Protein AF-A0A937T137-F1 (afdb_monomer_lite)

Structure (mmCIF, N/CA/C/O backbone):
data_AF-A0A937T137-F1
#
_entry.id   AF-A0A937T137-F1
#
loop_
_atom_site.group_PDB
_atom_site.id
_atom_site.type_symbol
_atom_site.label_atom_id
_atom_site.label_alt_id
_atom_site.label_comp_id
_atom_site.label_asym_id
_atom_site.label_entity_id
_atom_site.label_seq_id
_atom_site.pdbx_PDB_ins_code
_atom_site.Cartn_x
_atom_site.Cartn_y
_atom_site.Cartn_z
_atom_site.occupancy
_atom_site.B_iso_or_equiv
_atom_site.auth_seq_id
_atom_site.auth_comp_id
_atom_site.auth_asym_id
_atom_site.auth_atom_id
_atom_s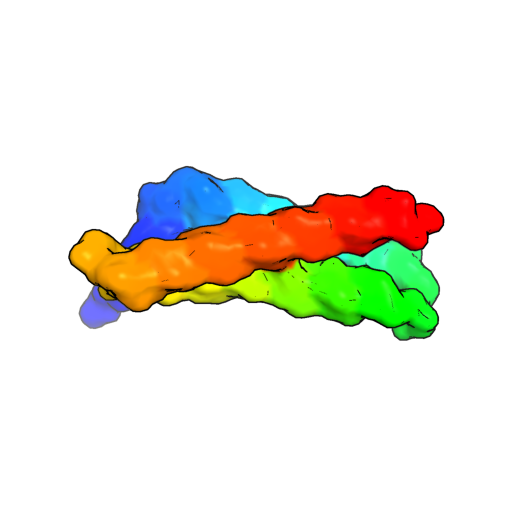ite.pdbx_PDB_model_num
ATOM 1 N 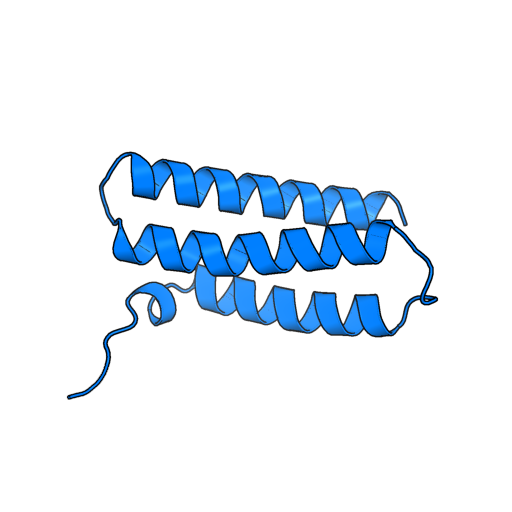N . MET A 1 1 ? -5.203 -19.846 18.347 1.00 50.44 1 MET A N 1
ATOM 2 C CA . MET A 1 1 ? -5.901 -18.547 18.224 1.00 50.44 1 MET A CA 1
ATOM 3 C C . MET A 1 1 ? -5.740 -18.081 16.789 1.00 50.44 1 MET A C 1
ATOM 5 O O . MET A 1 1 ? -4.611 -18.037 16.323 1.00 50.44 1 MET A O 1
ATOM 9 N N . THR A 1 2 ? -6.825 -17.815 16.068 1.00 75.50 2 THR A N 1
ATOM 10 C CA . THR A 1 2 ? -6.774 -17.249 14.712 1.00 75.50 2 THR A CA 1
ATOM 11 C C . THR A 1 2 ? -6.410 -15.769 14.808 1.00 75.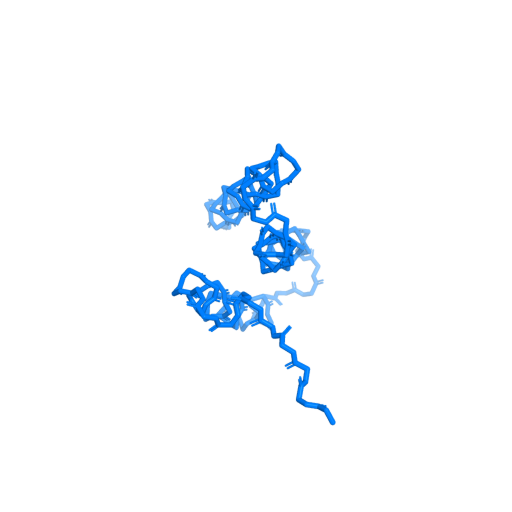50 2 THR A C 1
ATOM 13 O O . THR A 1 2 ? -7.096 -15.005 15.483 1.00 75.50 2 THR A O 1
ATOM 16 N N . GLN A 1 3 ? -5.300 -15.368 14.188 1.00 82.50 3 GLN A N 1
ATOM 17 C CA . GLN A 1 3 ? -4.888 -13.968 14.137 1.00 82.50 3 GLN A CA 1
ATOM 18 C C . GLN A 1 3 ? -5.869 -13.186 13.256 1.00 82.50 3 GLN A C 1
ATOM 20 O O . GLN A 1 3 ? -6.159 -13.595 12.136 1.00 82.50 3 GLN A O 1
ATOM 25 N N . PHE A 1 4 ? -6.418 -12.088 13.779 1.00 89.00 4 PHE A N 1
ATOM 26 C CA . PHE A 1 4 ? -7.385 -11.264 13.057 1.00 89.00 4 PHE A CA 1
ATOM 27 C C . PHE A 1 4 ? -6.682 -10.124 12.314 1.00 89.00 4 PHE A C 1
ATOM 29 O O . PHE A 1 4 ? -6.063 -9.260 12.938 1.00 89.00 4 PHE A O 1
ATOM 36 N N . PHE A 1 5 ? -6.824 -10.102 10.988 1.00 94.25 5 PHE A N 1
ATOM 37 C CA . PHE A 1 5 ? -6.291 -9.062 10.113 1.00 94.25 5 PHE A CA 1
ATOM 38 C C . PHE A 1 5 ? -7.442 -8.233 9.516 1.00 94.25 5 PHE A C 1
ATOM 40 O O . PHE A 1 5 ? -8.011 -8.603 8.492 1.00 94.25 5 PHE A O 1
ATOM 47 N N . PRO A 1 6 ? -7.832 -7.101 10.139 1.00 94.62 6 PRO A N 1
ATOM 48 C CA . PRO A 1 6 ? -9.005 -6.333 9.704 1.00 94.62 6 PRO A CA 1
ATOM 49 C C . PRO A 1 6 ? -8.882 -5.780 8.280 1.00 94.62 6 PRO A C 1
ATOM 51 O O . PRO A 1 6 ? -9.894 -5.586 7.613 1.00 94.62 6 PRO A O 1
ATOM 54 N N . HIS A 1 7 ? -7.657 -5.538 7.810 1.00 96.88 7 HIS A N 1
ATOM 55 C CA . HIS A 1 7 ? -7.402 -5.020 6.470 1.00 96.88 7 HIS A CA 1
ATOM 56 C C . HIS A 1 7 ? -7.720 -6.024 5.360 1.00 96.88 7 HIS A C 1
ATOM 58 O O . HIS A 1 7 ? -8.080 -5.597 4.272 1.00 96.88 7 HIS A O 1
ATOM 64 N N . GLU A 1 8 ? -7.677 -7.334 5.628 1.00 97.00 8 GLU A N 1
ATOM 65 C CA . GLU A 1 8 ? -8.028 -8.364 4.637 1.00 97.00 8 GLU A CA 1
ATOM 66 C C . GLU A 1 8 ? -9.515 -8.332 4.251 1.00 97.00 8 GLU A C 1
ATOM 68 O O . GLU A 1 8 ? -9.902 -8.892 3.232 1.00 97.00 8 GLU A O 1
ATOM 73 N N . LYS A 1 9 ? -10.356 -7.654 5.045 1.00 95.81 9 LYS A N 1
ATOM 74 C CA . LYS A 1 9 ? -11.778 -7.430 4.740 1.00 95.81 9 LYS A CA 1
ATOM 75 C C . LYS A 1 9 ? -12.043 -6.157 3.934 1.00 95.81 9 LYS A C 1
ATOM 77 O O . LYS A 1 9 ? -13.202 -5.850 3.673 1.00 95.81 9 LYS A O 1
ATOM 82 N N . LEU A 1 10 ? -11.012 -5.376 3.611 1.00 96.62 10 LEU A N 1
ATOM 83 C CA . LEU A 1 10 ? -11.158 -4.149 2.835 1.00 96.62 10 LEU A CA 1
ATOM 84 C C . LEU A 1 10 ? -10.976 -4.456 1.348 1.00 96.62 10 LEU A C 1
ATOM 86 O O . LEU A 1 10 ? -9.898 -4.886 0.939 1.00 96.62 10 LEU A O 1
ATOM 90 N N . ASP A 1 11 ? -11.973 -4.134 0.524 1.00 98.19 11 ASP A N 1
ATOM 91 C CA . ASP A 1 11 ? -11.868 -4.298 -0.935 1.00 98.19 11 ASP A CA 1
ATOM 92 C C . ASP A 1 11 ? -10.666 -3.528 -1.499 1.00 98.19 11 ASP A C 1
ATOM 94 O O . ASP A 1 11 ? -9.882 -4.049 -2.292 1.00 98.19 11 ASP A O 1
ATOM 98 N N . VAL A 1 12 ? -10.446 -2.302 -1.010 1.00 97.69 12 VAL A N 1
ATOM 99 C CA . VAL A 1 12 ? -9.299 -1.470 -1.403 1.00 97.69 12 VAL A CA 1
ATOM 100 C C . VAL A 1 12 ? -7.951 -2.127 -1.083 1.00 97.69 12 VAL A C 1
ATOM 102 O O . VAL A 1 12 ? -6.995 -1.944 -1.831 1.00 97.69 12 VAL A O 1
ATOM 105 N N . TYR A 1 13 ? -7.863 -2.939 -0.026 1.00 98.38 13 TYR A N 1
ATOM 106 C CA . TYR A 1 13 ? -6.637 -3.666 0.303 1.00 98.38 13 TYR A CA 1
ATOM 107 C C . TYR A 1 13 ? -6.380 -4.806 -0.690 1.00 98.38 13 TYR A C 1
ATOM 109 O O . TYR A 1 13 ? -5.256 -4.964 -1.167 1.00 98.38 13 TYR A O 1
ATOM 117 N N . ALA A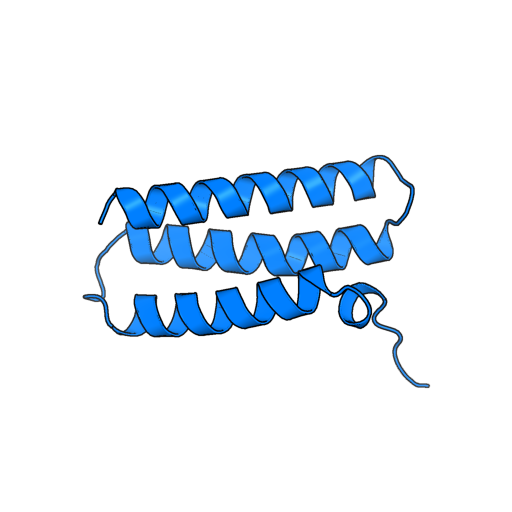 1 14 ? -7.421 -5.554 -1.071 1.00 98.38 14 ALA A N 1
ATOM 118 C CA . ALA A 1 14 ? -7.313 -6.581 -2.107 1.00 98.38 14 ALA A CA 1
ATOM 119 C C . ALA A 1 14 ? -6.894 -5.977 -3.462 1.00 98.38 14 ALA A C 1
ATOM 121 O O . ALA A 1 14 ? -6.009 -6.510 -4.137 1.00 98.38 14 ALA A O 1
ATOM 122 N N . HIS A 1 15 ? -7.461 -4.824 -3.830 1.00 98.44 15 HIS A N 1
ATOM 123 C CA . HIS A 1 15 ? -7.048 -4.083 -5.023 1.00 98.44 15 HIS A CA 1
ATOM 124 C C . HIS A 1 15 ? -5.599 -3.591 -4.935 1.00 98.44 15 HIS A C 1
ATOM 126 O O . HIS A 1 15 ? -4.850 -3.750 -5.899 1.00 98.44 15 HIS A O 1
ATOM 132 N N . ALA A 1 16 ? -5.177 -3.057 -3.786 1.00 98.38 16 ALA A N 1
ATOM 133 C CA . ALA A 1 16 ? -3.801 -2.619 -3.569 1.00 98.38 16 ALA A CA 1
ATOM 134 C C . ALA A 1 16 ? -2.795 -3.775 -3.690 1.00 98.38 16 ALA A C 1
ATOM 136 O O . ALA A 1 16 ? -1.745 -3.602 -4.302 1.00 98.38 16 ALA A O 1
ATOM 137 N N . LEU A 1 17 ? -3.123 -4.972 -3.191 1.00 98.31 17 LEU A N 1
ATOM 138 C CA . LEU A 1 17 ? -2.295 -6.168 -3.388 1.00 98.31 17 LEU A CA 1
ATOM 139 C C . LEU A 1 17 ? -2.212 -6.585 -4.864 1.00 98.31 17 LEU A C 1
ATOM 141 O O . LEU A 1 17 ? -1.138 -6.947 -5.347 1.00 98.31 17 LEU A O 1
ATOM 145 N N . GLY A 1 18 ? -3.328 -6.518 -5.595 1.00 98.31 18 GLY A N 1
ATOM 146 C CA . GLY A 1 18 ? -3.353 -6.784 -7.036 1.00 98.31 18 GLY A CA 1
ATOM 147 C C . GLY A 1 18 ? -2.498 -5.790 -7.829 1.00 98.31 18 GLY A C 1
ATOM 148 O O . GLY A 1 18 ? -1.716 -6.190 -8.699 1.00 98.31 18 GLY A O 1
ATOM 149 N N . PHE A 1 19 ? -2.590 -4.506 -7.481 1.00 97.88 19 PHE A N 1
ATOM 150 C CA . PHE A 1 19 ? -1.720 -3.468 -8.021 1.00 97.88 19 PHE A CA 1
ATOM 151 C C . PHE A 1 19 ? -0.255 -3.755 -7.689 1.00 97.88 19 PHE A C 1
ATOM 153 O O . PHE A 1 19 ? 0.569 -3.772 -8.598 1.00 97.88 19 PHE A O 1
ATOM 160 N N . ALA A 1 20 ? 0.060 -4.084 -6.433 1.00 97.69 20 ALA A N 1
ATOM 161 C CA . ALA A 1 20 ? 1.427 -4.347 -6.009 1.00 97.69 20 ALA A CA 1
ATOM 162 C C . ALA A 1 20 ? 2.071 -5.504 -6.769 1.00 97.69 20 ALA A C 1
ATOM 164 O O . ALA A 1 20 ? 3.175 -5.366 -7.288 1.00 97.69 20 ALA A O 1
ATOM 165 N N . LYS A 1 21 ? 1.339 -6.609 -6.944 1.00 97.81 21 LYS A N 1
ATOM 166 C CA . LYS A 1 21 ? 1.779 -7.733 -7.778 1.00 97.81 21 LYS A CA 1
ATOM 167 C C . LYS A 1 21 ? 2.096 -7.296 -9.213 1.00 97.81 21 LYS A C 1
ATOM 169 O O . LYS A 1 21 ? 3.095 -7.730 -9.786 1.00 97.81 21 LYS A O 1
ATOM 174 N N . THR A 1 22 ? 1.249 -6.446 -9.790 1.00 96.56 22 THR A N 1
ATOM 175 C CA . THR A 1 22 ? 1.415 -5.940 -11.160 1.00 96.56 22 THR A CA 1
ATOM 176 C C . THR A 1 22 ? 2.609 -4.990 -11.264 1.00 96.56 22 THR A C 1
ATOM 178 O O . THR A 1 22 ? 3.420 -5.126 -12.177 1.00 96.56 22 THR A O 1
ATOM 181 N N . ALA A 1 23 ? 2.767 -4.078 -10.303 1.00 94.81 23 ALA A N 1
ATOM 182 C CA . ALA A 1 23 ? 3.885 -3.146 -10.229 1.00 94.81 23 ALA A CA 1
ATOM 183 C C . ALA A 1 23 ? 5.222 -3.879 -10.054 1.00 94.81 23 ALA A C 1
ATOM 185 O O . ALA A 1 23 ? 6.174 -3.578 -10.766 1.00 94.81 23 ALA A O 1
ATOM 186 N N . THR A 1 24 ? 5.292 -4.900 -9.193 1.00 94.00 24 THR A N 1
ATOM 187 C CA . THR A 1 24 ? 6.494 -5.735 -9.044 1.00 94.00 24 THR A CA 1
ATOM 188 C C . THR A 1 24 ? 6.860 -6.444 -10.348 1.00 94.00 24 THR A C 1
ATOM 190 O O . THR A 1 24 ? 8.029 -6.450 -10.728 1.00 94.00 24 THR A O 1
ATOM 193 N N . ALA A 1 25 ? 5.882 -7.009 -11.064 1.00 94.69 25 ALA A N 1
ATOM 194 C CA . ALA A 1 25 ? 6.130 -7.644 -12.359 1.00 94.69 25 ALA A CA 1
ATOM 195 C C . ALA A 1 25 ? 6.616 -6.636 -13.416 1.00 94.69 25 ALA A C 1
ATOM 197 O O . ALA A 1 25 ? 7.517 -6.945 -14.195 1.00 94.69 25 ALA A O 1
ATOM 198 N N . LEU A 1 26 ? 6.059 -5.421 -13.412 1.00 91.50 26 LEU A N 1
ATOM 199 C CA . LEU A 1 26 ? 6.497 -4.332 -14.281 1.00 91.50 26 LEU A CA 1
ATOM 200 C C . LEU A 1 26 ? 7.941 -3.918 -13.970 1.00 91.50 26 LEU A C 1
ATOM 202 O O . LEU A 1 26 ? 8.763 -3.881 -14.880 1.00 91.50 26 LEU A O 1
ATOM 206 N N . ILE A 1 27 ? 8.267 -3.674 -12.700 1.00 91.81 27 ILE A N 1
ATOM 207 C CA . ILE A 1 27 ? 9.619 -3.307 -12.255 1.00 91.81 27 ILE A CA 1
ATOM 208 C C . ILE A 1 27 ? 10.636 -4.391 -12.628 1.00 91.81 27 ILE A C 1
ATOM 210 O O . ILE A 1 27 ? 11.713 -4.076 -13.123 1.00 91.81 27 ILE A O 1
ATOM 214 N N . ALA A 1 28 ? 10.293 -5.671 -12.457 1.00 91.25 28 ALA A N 1
ATOM 215 C CA . ALA A 1 28 ? 11.175 -6.785 -12.808 1.00 91.25 28 ALA A CA 1
ATOM 216 C C . ALA A 1 28 ? 11.496 -6.863 -14.314 1.00 91.25 28 ALA A C 1
ATOM 218 O O . ALA A 1 28 ? 12.482 -7.487 -14.698 1.00 91.25 28 ALA A O 1
ATOM 219 N N . SER A 1 29 ? 10.680 -6.232 -15.166 1.00 90.56 29 SER A N 1
ATOM 220 C CA . SER A 1 29 ? 10.940 -6.124 -16.606 1.00 90.56 29 SER A CA 1
ATOM 221 C C . SER A 1 29 ? 11.883 -4.972 -16.981 1.00 90.56 29 SER A C 1
ATOM 223 O O . SER A 1 29 ? 12.284 -4.865 -18.140 1.00 90.56 29 SER A O 1
ATOM 225 N N . TRP A 1 30 ? 12.220 -4.087 -16.037 1.00 88.25 30 TRP A N 1
ATOM 226 C CA . TRP A 1 30 ? 13.041 -2.905 -16.293 1.00 88.25 30 TRP A CA 1
ATOM 227 C C . TRP A 1 30 ? 14.541 -3.191 -16.124 1.00 88.25 30 TRP A C 1
ATOM 229 O O . TRP A 1 30 ? 14.931 -4.092 -15.378 1.00 88.25 30 TRP A O 1
ATOM 239 N N . PRO A 1 31 ? 15.420 -2.410 -16.783 1.00 84.81 31 PRO A N 1
ATOM 240 C CA . PRO A 1 31 ? 16.852 -2.452 -16.507 1.00 84.81 31 PRO A CA 1
ATOM 241 C C . PRO A 1 31 ? 17.142 -2.128 -15.034 1.00 84.81 31 PRO A C 1
ATOM 243 O O . PRO A 1 31 ? 16.560 -1.203 -14.471 1.00 84.81 31 PRO A O 1
ATOM 246 N N . ALA A 1 32 ? 18.097 -2.837 -14.426 1.00 71.06 32 ALA A N 1
ATOM 247 C CA . ALA A 1 32 ? 18.360 -2.816 -12.981 1.00 71.06 32 ALA A CA 1
ATOM 248 C C . ALA A 1 32 ? 18.780 -1.452 -12.373 1.00 71.06 32 ALA A C 1
ATOM 250 O O . ALA A 1 32 ? 18.912 -1.351 -11.158 1.00 71.06 32 ALA A O 1
ATOM 251 N N . VAL A 1 33 ? 19.005 -0.407 -13.182 1.00 70.50 33 VAL A N 1
ATOM 252 C CA . VAL A 1 33 ? 19.594 0.884 -12.755 1.00 70.50 33 VAL A CA 1
ATOM 253 C C . VAL A 1 33 ? 18.634 2.064 -12.969 1.00 70.50 33 VAL A C 1
ATOM 255 O O . VAL A 1 33 ? 19.048 3.196 -13.201 1.00 70.50 33 VAL A O 1
ATOM 258 N N . MET A 1 34 ? 17.325 1.827 -12.920 1.00 79.19 34 MET A N 1
ATOM 259 C CA . MET A 1 34 ? 16.342 2.905 -13.027 1.00 79.19 34 MET A CA 1
ATOM 260 C C . MET A 1 34 ? 15.888 3.342 -11.633 1.00 79.19 34 MET A C 1
ATOM 262 O O . MET A 1 34 ? 15.176 2.596 -10.966 1.00 79.19 34 MET A O 1
ATOM 266 N N . ALA A 1 35 ? 16.261 4.553 -11.202 1.00 83.12 35 ALA A N 1
ATOM 267 C CA . ALA A 1 35 ? 15.857 5.119 -9.906 1.00 83.12 35 ALA A CA 1
ATOM 268 C C . ALA A 1 35 ? 14.326 5.150 -9.718 1.00 83.12 35 ALA A C 1
ATOM 270 O O . ALA A 1 35 ? 13.828 4.969 -8.609 1.00 83.12 35 ALA A O 1
ATOM 271 N N . VAL A 1 36 ? 13.577 5.299 -10.817 1.00 88.06 36 VAL A N 1
ATOM 272 C CA . VAL A 1 36 ? 12.108 5.226 -10.827 1.00 88.06 36 VAL A CA 1
ATOM 273 C C . VAL A 1 36 ? 11.576 3.843 -10.410 1.00 88.06 36 VAL A C 1
ATOM 275 O O . VAL A 1 36 ? 10.493 3.758 -9.843 1.00 88.06 36 VAL A O 1
ATOM 278 N N . SER A 1 37 ? 12.349 2.763 -10.599 1.00 89.19 37 SER A N 1
ATOM 279 C CA . SER A 1 37 ? 11.993 1.407 -10.136 1.00 89.19 37 SER A CA 1
ATOM 280 C C . SER A 1 37 ? 11.915 1.325 -8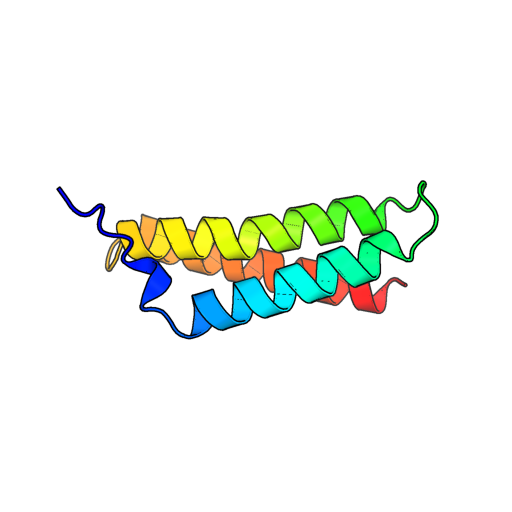.618 1.00 89.19 37 SER A C 1
ATOM 282 O O . SER A 1 37 ? 10.975 0.745 -8.080 1.00 89.19 37 SER A O 1
ATOM 284 N N . ASP A 1 38 ? 12.910 1.901 -7.935 1.00 90.62 38 ASP A N 1
ATOM 285 C CA . ASP A 1 38 ? 12.980 1.914 -6.472 1.00 90.62 38 ASP A CA 1
ATOM 286 C C . ASP A 1 38 ? 11.842 2.759 -5.893 1.00 90.62 38 ASP A C 1
ATOM 288 O O . ASP A 1 38 ? 11.127 2.309 -5.000 1.00 90.62 38 ASP A O 1
ATOM 292 N N . GLN A 1 39 ? 11.605 3.943 -6.471 1.00 93.31 39 GLN A N 1
ATOM 293 C CA . GLN A 1 39 ? 10.502 4.816 -6.060 1.00 93.31 39 GLN A CA 1
ATOM 294 C C . GLN A 1 39 ? 9.142 4.140 -6.247 1.00 93.31 39 GLN A C 1
ATOM 296 O O . GLN A 1 39 ? 8.352 4.089 -5.306 1.00 93.31 39 GLN A O 1
ATOM 301 N N . LEU A 1 40 ? 8.891 3.540 -7.416 1.00 94.56 40 LEU A N 1
ATOM 302 C CA . LEU A 1 40 ? 7.644 2.823 -7.678 1.00 94.56 40 LEU A CA 1
ATOM 303 C C . LEU A 1 40 ? 7.462 1.633 -6.724 1.00 94.56 40 LEU A C 1
ATOM 305 O O . LEU A 1 40 ? 6.363 1.427 -6.208 1.00 94.56 40 LEU A O 1
ATOM 309 N N . GLY A 1 41 ? 8.523 0.865 -6.460 1.00 94.69 41 GLY A N 1
ATOM 310 C CA . GLY A 1 41 ? 8.484 -0.271 -5.538 1.00 94.69 41 GLY A CA 1
ATOM 311 C C . GLY A 1 41 ? 8.144 0.151 -4.107 1.00 94.69 41 GLY A C 1
ATOM 312 O O . GLY A 1 41 ? 7.238 -0.411 -3.490 1.00 94.69 41 GLY A O 1
ATOM 313 N N . ARG A 1 42 ? 8.809 1.195 -3.604 1.00 95.81 42 ARG A N 1
ATOM 314 C CA . ARG A 1 42 ? 8.583 1.729 -2.253 1.00 95.81 42 ARG A CA 1
ATOM 315 C C . ARG A 1 42 ? 7.207 2.370 -2.096 1.00 95.81 42 ARG A C 1
ATOM 317 O O . ARG A 1 42 ? 6.537 2.125 -1.093 1.00 95.81 42 ARG A O 1
ATOM 324 N N . ALA A 1 43 ? 6.762 3.151 -3.079 1.00 97.75 43 ALA A N 1
ATOM 325 C CA . ALA A 1 43 ? 5.426 3.741 -3.075 1.00 97.75 43 ALA A CA 1
ATOM 326 C C . ALA A 1 43 ? 4.346 2.644 -3.083 1.00 97.75 43 ALA A C 1
ATOM 328 O O . ALA A 1 43 ? 3.403 2.682 -2.295 1.00 97.75 43 ALA A O 1
ATOM 329 N N . THR A 1 44 ? 4.540 1.591 -3.880 1.00 97.75 44 THR A N 1
ATOM 330 C CA . THR A 1 44 ? 3.648 0.425 -3.918 1.00 97.75 44 THR A CA 1
ATOM 331 C C . THR A 1 44 ? 3.535 -0.275 -2.556 1.00 97.75 44 THR A C 1
ATOM 333 O O . THR A 1 44 ? 2.429 -0.560 -2.090 1.00 97.75 44 THR A O 1
ATOM 336 N N . GLU A 1 45 ? 4.660 -0.531 -1.883 1.00 98.00 45 GLU A N 1
ATOM 337 C CA . GLU A 1 45 ? 4.675 -1.119 -0.535 1.00 98.00 45 GLU A CA 1
ATOM 338 C C . GLU A 1 45 ? 3.998 -0.200 0.499 1.00 98.00 45 GLU A C 1
ATOM 340 O O . GLU A 1 45 ? 3.238 -0.653 1.365 1.00 98.00 45 GLU A O 1
ATOM 345 N N . SER A 1 46 ? 4.226 1.110 0.387 1.00 98.50 46 SER A N 1
ATOM 346 C CA . SER A 1 46 ? 3.626 2.125 1.255 1.00 98.50 46 SER A CA 1
ATOM 347 C C . SER A 1 46 ? 2.093 2.113 1.195 1.00 98.50 46 SER A C 1
ATOM 349 O O . SER A 1 46 ? 1.452 2.187 2.245 1.00 98.50 46 SER A O 1
ATOM 351 N N . ILE A 1 47 ? 1.486 1.930 0.014 1.00 98.62 47 ILE A N 1
ATOM 352 C CA . ILE A 1 47 ? 0.021 1.806 -0.134 1.00 98.62 47 ILE A CA 1
ATOM 353 C C . ILE A 1 47 ? -0.503 0.652 0.732 1.00 98.62 47 ILE A C 1
ATOM 355 O O . ILE A 1 47 ? -1.356 0.839 1.603 1.00 98.62 47 ILE A O 1
ATOM 359 N N . VAL A 1 48 ? 0.039 -0.554 0.535 1.00 98.50 48 VAL A N 1
ATOM 360 C CA . VAL A 1 48 ? -0.430 -1.771 1.219 1.00 98.50 48 VAL A CA 1
ATOM 361 C C . VAL A 1 48 ? -0.234 -1.655 2.733 1.00 98.50 48 VAL A C 1
ATOM 363 O O . VAL A 1 48 ? -1.142 -1.950 3.517 1.00 98.50 48 VAL A O 1
ATOM 366 N N . THR A 1 49 ? 0.941 -1.195 3.166 1.00 98.38 49 THR A N 1
ATOM 367 C CA . THR A 1 49 ? 1.271 -1.101 4.594 1.00 98.38 49 THR A CA 1
ATOM 368 C C . THR A 1 49 ? 0.453 -0.030 5.312 1.00 98.38 49 THR A C 1
ATOM 370 O O . THR A 1 49 ? 0.031 -0.251 6.451 1.00 98.38 49 THR A O 1
ATOM 373 N N . ASN A 1 50 ? 0.171 1.106 4.673 1.00 98.62 50 ASN A N 1
ATOM 374 C CA . ASN A 1 50 ? -0.640 2.159 5.274 1.00 98.62 50 ASN A CA 1
ATOM 375 C C . ASN A 1 50 ? -2.130 1.804 5.329 1.00 98.62 50 ASN A C 1
ATOM 377 O O . ASN A 1 50 ? -2.761 2.084 6.348 1.00 98.62 50 ASN A O 1
ATOM 381 N N . LEU A 1 51 ? -2.678 1.088 4.340 1.00 98.50 51 LEU A N 1
ATOM 382 C CA . LEU A 1 51 ? -4.030 0.519 4.444 1.00 98.50 51 LEU A CA 1
ATOM 383 C C . LEU A 1 51 ? -4.136 -0.476 5.611 1.00 98.50 51 LEU A C 1
ATOM 385 O O . LEU A 1 51 ? -5.097 -0.438 6.384 1.00 98.50 51 LEU A O 1
ATOM 389 N N . ALA A 1 52 ? -3.119 -1.326 5.795 1.00 98.12 52 ALA A N 1
ATOM 390 C CA . ALA A 1 52 ? -3.073 -2.263 6.914 1.00 98.12 52 ALA A CA 1
ATOM 391 C C . ALA A 1 52 ? -3.032 -1.555 8.281 1.00 98.12 52 ALA A C 1
ATOM 393 O O . ALA A 1 52 ? -3.730 -1.966 9.214 1.00 98.12 52 ALA A O 1
ATOM 394 N N . LYS A 1 53 ? -2.247 -0.474 8.400 1.00 98.12 53 LYS A N 1
ATOM 395 C CA . LYS A 1 53 ? -2.188 0.376 9.603 1.00 98.12 53 LYS A CA 1
ATOM 396 C C . LYS A 1 53 ? -3.513 1.097 9.848 1.00 98.12 53 LYS A C 1
ATOM 398 O O . LYS A 1 53 ? -4.038 1.022 10.958 1.00 98.12 53 LYS A O 1
ATOM 403 N N . ALA A 1 54 ? -4.086 1.719 8.818 1.00 98.06 54 ALA A N 1
ATOM 404 C CA . ALA A 1 54 ? -5.357 2.433 8.899 1.00 98.06 54 ALA A CA 1
ATOM 405 C C . ALA A 1 54 ? -6.495 1.525 9.385 1.00 98.06 54 ALA A C 1
ATOM 407 O O . ALA A 1 54 ? -7.269 1.916 10.257 1.00 98.06 54 ALA A O 1
ATOM 408 N N . ALA A 1 55 ? -6.556 0.280 8.900 1.00 97.31 55 ALA A N 1
ATOM 409 C CA . ALA A 1 55 ? -7.553 -0.695 9.340 1.00 97.31 55 ALA A CA 1
ATOM 410 C C . ALA A 1 55 ? -7.443 -1.037 10.837 1.00 97.31 55 ALA A C 1
ATOM 412 O O . ALA A 1 55 ? -8.458 -1.271 11.494 1.00 97.31 55 ALA A O 1
ATOM 413 N N . ARG A 1 56 ? -6.220 -1.063 11.389 1.00 95.75 56 ARG A N 1
ATOM 414 C CA . ARG A 1 56 ? -5.979 -1.280 12.829 1.00 95.75 56 ARG A CA 1
ATOM 415 C C . ARG A 1 56 ? -6.306 -0.043 13.667 1.00 95.75 56 ARG A C 1
ATOM 417 O O . ARG A 1 56 ? -6.700 -0.190 14.817 1.00 95.75 56 ARG A O 1
ATOM 424 N N . LEU A 1 57 ? -6.155 1.149 13.093 1.00 96.44 57 LEU A N 1
ATOM 425 C CA . LEU A 1 57 ? -6.371 2.454 13.726 1.00 96.44 57 LEU A CA 1
ATOM 426 C C . LEU A 1 57 ? -7.725 3.076 13.338 1.00 96.44 57 LEU A C 1
ATOM 428 O O . LEU A 1 57 ? -7.868 4.300 13.298 1.00 96.44 57 LEU A O 1
ATOM 432 N N . ARG A 1 58 ? -8.719 2.242 13.008 1.00 92.50 58 ARG A N 1
ATOM 433 C CA . ARG A 1 58 ? -10.010 2.679 12.464 1.00 92.50 58 ARG A CA 1
ATOM 434 C C . ARG A 1 58 ? -10.667 3.746 13.348 1.00 92.50 58 ARG A C 1
ATOM 436 O O . ARG A 1 58 ? -10.760 3.569 14.557 1.00 92.50 58 ARG A O 1
ATOM 443 N N . ALA A 1 59 ? -11.197 4.792 12.707 1.00 91.94 59 ALA A N 1
ATOM 444 C CA . ALA A 1 59 ? -11.890 5.912 13.354 1.00 91.94 59 ALA A CA 1
ATOM 445 C C . ALA A 1 59 ? -11.017 6.709 14.347 1.00 91.94 59 ALA A C 1
ATOM 447 O O . ALA A 1 59 ? -11.506 7.188 15.366 1.00 91.94 59 ALA A O 1
ATOM 448 N N . THR A 1 60 ? -9.728 6.865 14.033 1.00 98.06 60 THR A N 1
ATOM 449 C CA . THR A 1 60 ? -8.796 7.747 14.754 1.00 98.06 60 THR A CA 1
ATOM 450 C C . THR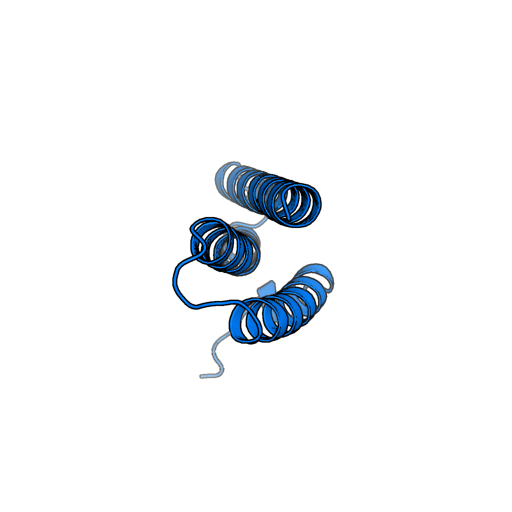 A 1 60 ? -8.115 8.709 13.782 1.00 98.06 60 THR A C 1
ATOM 452 O O . THR A 1 60 ? -8.019 8.409 12.590 1.00 98.06 60 THR A O 1
ATOM 455 N N . GLU A 1 61 ? -7.588 9.825 14.287 1.00 98.19 61 GLU A N 1
ATOM 456 C CA . GLU A 1 61 ? -6.779 10.769 13.498 1.00 98.19 61 GLU A CA 1
ATOM 457 C C . GLU A 1 61 ? -5.572 10.076 12.852 1.00 98.19 61 GLU A C 1
ATOM 459 O O . GLU A 1 61 ? -5.322 10.243 11.663 1.00 98.19 61 GLU A O 1
ATOM 464 N N . ASN A 1 62 ? -4.889 9.195 13.590 1.00 98.19 62 ASN A N 1
ATOM 465 C CA . ASN A 1 62 ? -3.776 8.409 13.049 1.00 98.19 62 ASN A CA 1
ATOM 466 C C . ASN A 1 62 ? -4.220 7.463 11.923 1.00 98.19 62 ASN A C 1
ATOM 468 O O . ASN A 1 62 ? -3.473 7.230 10.976 1.00 98.19 62 ASN A O 1
ATOM 472 N N . GLY A 1 63 ? -5.432 6.909 12.012 1.00 98.12 63 GLY A N 1
ATOM 473 C CA . GLY A 1 63 ? -6.012 6.087 10.953 1.00 98.12 63 GLY A CA 1
ATOM 474 C C . GLY A 1 63 ? -6.296 6.891 9.684 1.00 98.12 63 GLY A C 1
ATOM 475 O O . GLY A 1 63 ? -5.986 6.414 8.595 1.00 98.12 63 GLY A O 1
ATOM 476 N N . ILE A 1 64 ? -6.830 8.109 9.829 1.00 98.06 64 ILE A N 1
ATOM 477 C CA . ILE A 1 64 ? -7.042 9.052 8.718 1.00 98.06 64 ILE A CA 1
ATOM 478 C C . ILE A 1 64 ? -5.700 9.416 8.082 1.00 98.06 64 ILE A C 1
ATOM 480 O O . ILE A 1 64 ? -5.540 9.249 6.878 1.00 98.06 64 ILE A O 1
ATOM 484 N N . TYR A 1 65 ? -4.710 9.787 8.893 1.00 98.44 65 TYR A N 1
ATOM 485 C CA . TYR A 1 65 ? -3.363 10.095 8.420 1.00 98.44 65 TYR A CA 1
ATOM 486 C C . TYR A 1 65 ? -2.736 8.931 7.634 1.00 98.44 65 TYR A C 1
ATOM 488 O O . TYR A 1 65 ? -2.169 9.130 6.564 1.00 98.44 65 TYR A O 1
ATOM 496 N N . CYS A 1 66 ? -2.888 7.682 8.095 1.00 98.56 66 CYS A N 1
ATOM 497 C CA . CYS A 1 66 ? -2.436 6.521 7.322 1.00 98.56 66 CYS A CA 1
ATOM 498 C C . CYS A 1 66 ? -3.153 6.403 5.964 1.00 98.56 66 CYS A C 1
ATOM 500 O O . CYS A 1 66 ? -2.508 6.067 4.972 1.00 98.56 66 CYS A O 1
ATOM 502 N N . LEU A 1 67 ? -4.457 6.683 5.881 1.00 98.31 67 LEU A N 1
ATOM 503 C CA . LEU A 1 67 ? -5.166 6.699 4.593 1.00 98.31 67 LEU A CA 1
ATOM 504 C C . LEU A 1 67 ? -4.631 7.801 3.668 1.00 98.31 67 LEU A C 1
ATOM 506 O O . LEU A 1 67 ? -4.441 7.547 2.481 1.00 98.31 67 LEU A O 1
ATOM 510 N N . GLU A 1 68 ? -4.329 8.982 4.203 1.00 98.44 68 GLU A N 1
ATOM 511 C CA . GLU A 1 68 ? -3.721 10.083 3.446 1.00 98.44 68 GLU A CA 1
ATOM 512 C C . GLU A 1 68 ? -2.319 9.724 2.938 1.00 98.44 68 GLU A C 1
ATOM 514 O O . GLU A 1 68 ? -2.021 9.949 1.767 1.00 98.44 68 GLU A O 1
ATOM 519 N N . CYS A 1 69 ? -1.480 9.078 3.757 1.00 98.62 69 CYS A N 1
ATOM 520 C CA . CYS A 1 69 ? -0.191 8.549 3.303 1.00 98.62 69 CYS A CA 1
ATOM 521 C C . CYS A 1 69 ? -0.361 7.507 2.189 1.00 98.62 69 CYS A C 1
ATOM 523 O O . CYS A 1 69 ? 0.374 7.533 1.204 1.00 98.62 69 CYS A O 1
ATOM 525 N N . SER A 1 70 ? -1.340 6.602 2.321 1.00 98.56 70 SER A N 1
ATOM 526 C CA . SER A 1 70 ? -1.648 5.628 1.269 1.00 98.56 70 SER A CA 1
ATOM 527 C C . SER A 1 70 ? -2.051 6.326 -0.029 1.00 98.56 70 SER A C 1
ATOM 529 O O . SER A 1 70 ? -1.619 5.901 -1.097 1.00 98.56 70 SER A O 1
ATOM 531 N N . LEU A 1 71 ? -2.865 7.380 0.047 1.00 98.38 71 LEU A N 1
ATOM 532 C CA . LEU A 1 71 ? -3.269 8.168 -1.114 1.00 98.38 71 LEU A CA 1
ATOM 533 C C . LEU A 1 71 ? -2.073 8.894 -1.746 1.00 98.38 71 LEU A C 1
ATOM 535 O O . LEU A 1 71 ? -1.921 8.860 -2.964 1.00 98.38 71 LEU A O 1
ATOM 539 N N . GLY A 1 72 ? -1.196 9.486 -0.933 1.00 98.44 72 GLY A N 1
ATOM 540 C CA . GLY A 1 72 ? 0.045 10.109 -1.399 1.00 98.44 72 GLY A CA 1
ATOM 541 C C . GLY A 1 72 ? 0.915 9.134 -2.192 1.00 98.44 72 GLY A C 1
ATOM 542 O O . GLY A 1 72 ? 1.321 9.439 -3.309 1.00 98.44 72 GLY A O 1
ATOM 543 N N . SER A 1 73 ? 1.104 7.913 -1.690 1.00 98.44 73 SER A N 1
ATOM 544 C CA . SER A 1 73 ? 1.874 6.891 -2.406 1.00 98.44 73 SER A CA 1
ATOM 545 C C . SER A 1 73 ? 1.193 6.377 -3.682 1.00 98.44 73 SER A C 1
ATOM 547 O O . SER A 1 73 ? 1.885 5.993 -4.624 1.00 98.44 73 SER A O 1
ATOM 549 N N . VAL A 1 74 ? -0.144 6.411 -3.776 1.00 98.12 74 VAL A N 1
ATOM 550 C CA . VAL A 1 74 ? -0.841 6.176 -5.058 1.00 98.12 74 VAL A CA 1
ATOM 551 C C . VAL A 1 74 ? -0.461 7.250 -6.083 1.00 98.12 74 VAL A C 1
ATOM 553 O O . VAL A 1 74 ? -0.166 6.915 -7.230 1.00 98.12 74 VAL A O 1
ATOM 556 N N . LEU A 1 75 ? -0.423 8.524 -5.679 1.00 97.62 75 LEU A N 1
ATOM 557 C CA . LEU A 1 75 ? -0.035 9.629 -6.564 1.00 97.62 75 LEU A CA 1
ATOM 558 C C . LEU A 1 75 ? 1.440 9.539 -6.981 1.00 97.62 75 LEU A C 1
ATOM 560 O O . LEU A 1 75 ? 1.759 9.761 -8.147 1.00 97.62 75 LEU A O 1
ATOM 564 N N . GLU A 1 76 ? 2.331 9.142 -6.070 1.00 96.38 76 GLU A N 1
ATOM 565 C CA . GLU A 1 76 ? 3.738 8.861 -6.391 1.00 96.38 76 GLU A CA 1
ATOM 566 C C . GLU A 1 76 ? 3.870 7.740 -7.434 1.00 96.38 76 GLU A C 1
ATOM 568 O O . GLU A 1 76 ? 4.638 7.871 -8.388 1.00 96.38 76 GLU A O 1
ATOM 573 N N . CYS A 1 77 ? 3.088 6.659 -7.303 1.00 95.75 77 CYS A N 1
ATOM 574 C CA . CYS A 1 77 ? 3.063 5.582 -8.293 1.00 95.75 77 CYS A CA 1
ATOM 575 C C . CYS A 1 77 ? 2.604 6.080 -9.670 1.00 95.75 77 CYS A C 1
ATOM 577 O O . CYS A 1 77 ? 3.201 5.703 -10.678 1.00 95.75 77 CYS A O 1
ATOM 579 N N . ALA A 1 78 ? 1.571 6.928 -9.720 1.00 94.56 78 ALA A N 1
ATOM 580 C CA . ALA A 1 78 ? 1.089 7.522 -10.967 1.00 94.56 78 ALA A CA 1
ATOM 581 C C . ALA A 1 78 ? 2.173 8.391 -11.629 1.00 94.56 78 ALA A C 1
ATOM 583 O O . ALA A 1 78 ? 2.481 8.200 -12.805 1.00 94.56 78 ALA A O 1
ATOM 584 N N . ALA A 1 79 ? 2.847 9.247 -10.856 1.00 92.56 79 ALA A N 1
ATOM 585 C CA . ALA A 1 79 ? 3.956 10.065 -11.348 1.00 92.56 79 ALA A CA 1
ATOM 586 C C . ALA A 1 79 ? 5.141 9.217 -11.862 1.00 92.56 79 ALA A C 1
ATOM 588 O O . ALA A 1 79 ? 5.775 9.556 -12.863 1.00 92.56 79 ALA A O 1
ATOM 589 N N . CYS A 1 80 ? 5.428 8.075 -11.227 1.00 88.69 80 CYS A N 1
ATOM 590 C CA . CYS A 1 80 ? 6.451 7.137 -11.702 1.00 88.69 80 CYS A CA 1
ATOM 591 C C . CYS A 1 80 ? 6.083 6.484 -13.048 1.00 88.69 80 CYS A C 1
ATOM 593 O O . CYS A 1 80 ? 6.971 6.136 -13.820 1.00 88.69 80 CYS A O 1
ATOM 595 N N . GLN A 1 81 ? 4.791 6.299 -13.339 1.00 80.94 81 GLN A N 1
ATOM 596 C CA . GLN A 1 81 ? 4.334 5.740 -14.616 1.00 80.94 81 GLN A CA 1
ATOM 597 C C . GLN A 1 81 ? 4.366 6.769 -15.751 1.00 80.94 81 GLN A C 1
ATOM 599 O O . GLN A 1 81 ? 4.674 6.398 -16.878 1.00 80.94 81 GLN A O 1
ATOM 604 N N . GLU A 1 82 ? 4.086 8.040 -15.456 1.00 78.12 82 GLU A N 1
ATOM 605 C CA . GLU A 1 82 ? 4.159 9.143 -16.429 1.00 78.12 82 GLU A CA 1
ATOM 606 C C . GLU A 1 82 ? 5.595 9.554 -16.780 1.00 78.12 82 GLU A C 1
ATOM 608 O O . GLU A 1 82 ? 5.846 10.071 -17.864 1.00 78.12 82 GLU A O 1
ATOM 613 N N . SER A 1 83 ? 6.542 9.340 -15.864 1.00 66.38 83 SER A N 1
ATOM 614 C CA . SER A 1 83 ? 7.960 9.691 -16.039 1.00 66.38 83 SER A CA 1
ATOM 615 C C . SER A 1 83 ? 8.803 8.609 -16.728 1.00 66.38 83 SER A C 1
ATOM 617 O O . SER A 1 83 ? 10.016 8.781 -16.868 1.00 66.38 83 SER A O 1
ATOM 619 N N . ARG A 1 84 ? 8.176 7.506 -17.150 1.00 58.81 84 ARG A N 1
ATOM 620 C CA . ARG A 1 84 ? 8.786 6.451 -17.968 1.00 58.81 84 ARG A CA 1
ATOM 621 C C . ARG A 1 84 ? 8.695 6.786 -19.454 1.00 58.81 84 ARG A C 1
ATOM 623 O O . ARG A 1 84 ? 9.713 6.556 -20.142 1.00 58.81 84 ARG A O 1
#

Sequence (84 aa):
MTQFFPHEKLDVYAHALGFAKTATALIASWPAVMAVSDQLGRATESIVTNLAKAARLRATENGIYCLECSLGSVLECAACQESR

Secondary structure (DSSP, 8-state):
-PPP-GGGG-HHHHHHHHHHHHHHHHHHTS-TT-HHHHHHHHHHHHHHHHHHHHHHTTTSHHHHHHHHHHHHHHHHHHHHHHT-

Foldseek 3Di:
DDDDQQLVPDPQLVVLVVVLVVLVVVLVPDDPPDPLSVQLNVLSVLLNVLSSVLSVVDPDPSSVVSNVSNVVSVVSNVVSVVVD

pLDDT: mean 92.83, std 9.22, range [50.44, 98.62]

Radius of gyration: 14.0 Å; chains: 1; bounding box: 32×29×36 Å